Protein AF-A0A3D5I495-F1 (afdb_monomer_lite)

Foldseek 3Di:
DDDDDDDDPDDPPDDDPPCVCVPVVVVVVVVVVVVVVCCCVPVNDPDDCVPVNDDDDDDDDPDDDDDPVVVVVVVVVPPD

pLDDT: mean 90.28, std 9.18, range [52.34, 98.81]

Radius of gyration: 26.77 Å; chains: 1; bounding box: 47×60×51 Å

Secondary structure (DSSP, 8-state):
-PPPPP---S-TT----GGGGHHHHHHHHHHHHHHHHHHHHHH-----HHHH---------SSS---HHHHHHHHHTS--

Sequence (80 aa):
MSMLPLLKIVPANTAIPFLRFRMAGLVFSVILVLGSIGSFLGMGLNTGIDFRGGFLIEVRAKDGVADINGLRTTLSQLDL

Structure (mmCIF, N/CA/C/O backbone):
data_AF-A0A3D5I495-F1
#
_entry.id   AF-A0A3D5I495-F1
#
loop_
_atom_site.group_PDB
_atom_site.id
_atom_site.type_symbol
_atom_site.label_atom_id
_atom_site.label_alt_id
_atom_site.label_comp_id
_atom_site.label_asym_id
_atom_site.label_entity_id
_atom_site.label_seq_id
_atom_site.pdbx_PDB_ins_code
_atom_site.Cartn_x
_atom_site.Cartn_y
_atom_site.Cartn_z
_atom_site.occupancy
_atom_site.B_iso_or_equiv
_atom_site.auth_seq_id
_atom_site.auth_comp_id
_atom_site.auth_asym_id
_atom_site.auth_atom_id
_atom_site.pdbx_PDB_model_num
ATOM 1 N N . MET A 1 1 ? 20.368 47.223 -9.577 1.00 52.34 1 MET A N 1
ATOM 2 C CA . MET A 1 1 ? 19.798 45.913 -9.198 1.00 52.34 1 MET A CA 1
ATOM 3 C C . MET A 1 1 ? 20.488 44.847 -10.049 1.00 52.34 1 MET A C 1
ATOM 5 O O . MET A 1 1 ? 20.086 44.646 -11.187 1.00 52.34 1 MET A O 1
ATOM 9 N N . SER A 1 2 ? 21.604 44.265 -9.595 1.00 58.53 2 SER A N 1
ATOM 10 C CA . SER A 1 2 ? 22.297 43.221 -10.367 1.00 58.53 2 SER A CA 1
ATOM 11 C C . SER A 1 2 ? 21.578 41.887 -10.174 1.00 58.53 2 SER A C 1
ATOM 13 O O . SER A 1 2 ? 21.490 41.393 -9.052 1.00 58.53 2 SER A O 1
ATOM 15 N N . MET A 1 3 ? 21.049 41.332 -11.263 1.00 60.16 3 MET A N 1
ATOM 16 C CA . MET A 1 3 ? 20.450 39.997 -11.291 1.00 60.16 3 MET A CA 1
ATOM 17 C C . MET A 1 3 ? 21.509 38.954 -10.917 1.00 60.16 3 MET A C 1
ATOM 19 O O . MET A 1 3 ? 22.597 38.943 -11.493 1.00 60.16 3 MET A O 1
ATOM 23 N N . LEU A 1 4 ? 21.200 38.089 -9.952 1.00 69.38 4 LEU A N 1
ATOM 24 C CA . LEU A 1 4 ? 22.063 36.967 -9.584 1.00 69.38 4 LEU A CA 1
ATOM 25 C C . LEU A 1 4 ? 22.176 35.988 -10.771 1.00 69.38 4 LEU A C 1
ATOM 27 O O . LEU A 1 4 ? 21.169 35.729 -11.435 1.00 69.38 4 LEU A O 1
ATOM 31 N N . PRO A 1 5 ? 23.369 35.437 -11.059 1.00 72.56 5 PRO A N 1
ATOM 32 C CA . PRO A 1 5 ? 23.548 34.495 -12.158 1.00 72.56 5 PRO A CA 1
ATOM 33 C C . PRO A 1 5 ? 22.738 33.216 -11.910 1.00 72.56 5 PRO A C 1
ATOM 35 O O . PRO A 1 5 ? 22.769 32.650 -10.817 1.00 72.56 5 PRO A O 1
ATOM 38 N N . LEU A 1 6 ? 22.018 32.751 -12.937 1.00 77.44 6 LEU A N 1
ATOM 39 C CA . LEU A 1 6 ? 21.284 31.486 -12.886 1.00 77.44 6 LEU A CA 1
ATOM 40 C C . LEU A 1 6 ? 22.278 30.338 -12.651 1.00 77.44 6 LEU A C 1
ATOM 42 O O . LEU A 1 6 ? 23.136 30.066 -13.494 1.00 77.44 6 LEU A O 1
ATOM 46 N N . LEU A 1 7 ? 22.159 29.652 -11.514 1.00 79.94 7 LEU A N 1
ATOM 47 C CA . LEU A 1 7 ? 22.989 28.493 -11.205 1.00 79.94 7 LEU A CA 1
ATOM 48 C C . LEU A 1 7 ? 22.621 27.340 -12.152 1.00 79.94 7 LEU A C 1
ATOM 50 O O . LEU A 1 7 ? 21.532 26.770 -12.073 1.00 79.94 7 LEU A O 1
ATOM 54 N N . LYS A 1 8 ? 23.528 26.987 -13.065 1.00 77.69 8 LYS A N 1
ATOM 55 C CA . LYS A 1 8 ? 23.322 25.909 -14.040 1.00 77.69 8 LYS A CA 1
ATOM 56 C C . LYS A 1 8 ? 23.844 24.583 -13.483 1.00 77.69 8 LYS A C 1
ATOM 58 O O . LYS A 1 8 ? 24.986 24.210 -13.720 1.00 77.69 8 LYS A O 1
ATOM 63 N N . ILE A 1 9 ? 22.994 23.890 -12.725 1.00 87.75 9 ILE A N 1
ATOM 64 C CA . ILE A 1 9 ? 23.340 22.637 -12.022 1.00 87.75 9 ILE A CA 1
ATOM 65 C C . ILE A 1 9 ? 23.483 21.448 -12.991 1.00 87.75 9 ILE A C 1
ATOM 67 O O . ILE A 1 9 ? 24.244 20.521 -12.735 1.00 87.75 9 ILE A O 1
ATOM 71 N N . VAL A 1 10 ? 22.782 21.477 -14.128 1.00 87.31 10 VAL A N 1
ATOM 72 C CA . VAL A 1 10 ? 22.799 20.397 -15.123 1.00 87.31 10 VAL A CA 1
ATOM 73 C C . VAL A 1 10 ? 23.499 20.872 -16.404 1.00 87.31 10 VAL A C 1
ATOM 75 O O . VAL A 1 10 ? 23.134 21.927 -16.939 1.00 87.31 10 VAL A O 1
ATOM 78 N N . PRO A 1 11 ? 24.491 20.122 -16.928 1.00 87.88 11 PRO A N 1
ATOM 79 C CA . PRO A 1 11 ? 25.152 20.452 -18.187 1.00 87.88 11 PRO A CA 1
ATOM 80 C C . PRO A 1 11 ? 24.161 20.591 -19.348 1.00 87.88 11 PRO A C 1
ATOM 82 O O . PRO A 1 11 ? 23.208 19.819 -19.456 1.00 87.88 11 PRO A O 1
ATOM 85 N N . ALA A 1 12 ? 24.425 21.532 -20.262 1.00 85.25 12 ALA A N 1
ATOM 86 C CA . ALA A 1 12 ? 23.569 21.789 -21.428 1.00 85.25 12 ALA A CA 1
ATOM 87 C C . ALA A 1 12 ? 23.363 20.549 -22.317 1.00 85.25 12 ALA A C 1
ATOM 89 O O . ALA A 1 12 ? 22.313 20.394 -22.926 1.00 85.25 12 ALA A O 1
ATOM 90 N N . ASN A 1 13 ? 24.358 19.660 -22.341 1.00 87.19 13 ASN A N 1
ATOM 91 C CA . ASN A 1 13 ? 24.409 18.483 -23.206 1.00 87.19 13 ASN A CA 1
ATOM 92 C C . ASN A 1 13 ? 24.236 17.181 -22.406 1.00 87.19 13 ASN A C 1
ATOM 94 O O . ASN A 1 13 ? 24.862 16.168 -22.710 1.00 87.19 13 ASN A O 1
ATOM 98 N N . THR A 1 14 ? 23.438 17.207 -21.336 1.00 90.69 14 THR A N 1
ATOM 99 C CA . THR A 1 14 ? 23.183 16.011 -20.523 1.00 90.69 14 THR A CA 1
ATOM 100 C C . THR A 1 14 ? 22.371 14.993 -21.324 1.00 90.69 14 THR A C 1
ATOM 102 O O . THR A 1 14 ? 21.181 15.182 -21.553 1.00 90.69 14 THR A O 1
ATOM 105 N N . ALA A 1 15 ? 23.010 13.894 -21.726 1.00 88.62 15 ALA A N 1
ATOM 106 C CA . ALA A 1 15 ? 22.386 12.802 -22.469 1.00 88.62 15 ALA A CA 1
ATOM 107 C C 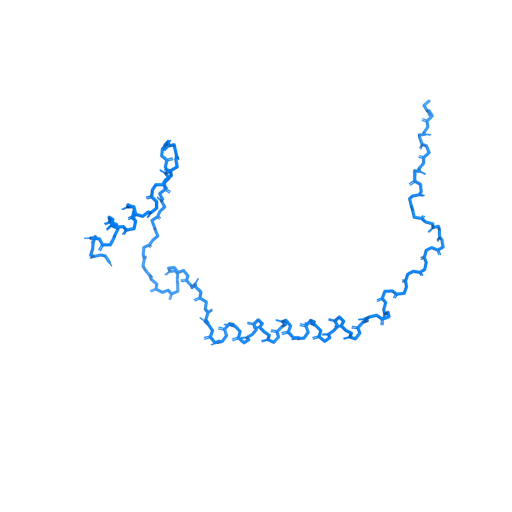. ALA A 1 15 ? 22.356 11.529 -21.611 1.00 88.62 15 ALA A C 1
ATOM 109 O O . ALA A 1 15 ? 23.247 10.684 -21.685 1.00 88.62 15 ALA A O 1
ATOM 110 N N . ILE A 1 16 ? 21.331 11.393 -20.766 1.00 91.94 16 ILE A N 1
ATOM 111 C CA . ILE A 1 16 ? 21.116 10.180 -19.970 1.00 91.94 16 ILE A CA 1
ATOM 112 C C . ILE A 1 16 ? 20.165 9.253 -20.745 1.00 91.94 16 ILE A C 1
ATOM 114 O O . ILE A 1 16 ? 19.003 9.608 -20.951 1.00 91.94 16 ILE A O 1
ATOM 118 N N . PRO A 1 17 ? 20.597 8.048 -21.164 1.00 90.25 17 PRO A N 1
ATOM 119 C CA . PRO A 1 17 ? 19.723 7.113 -21.865 1.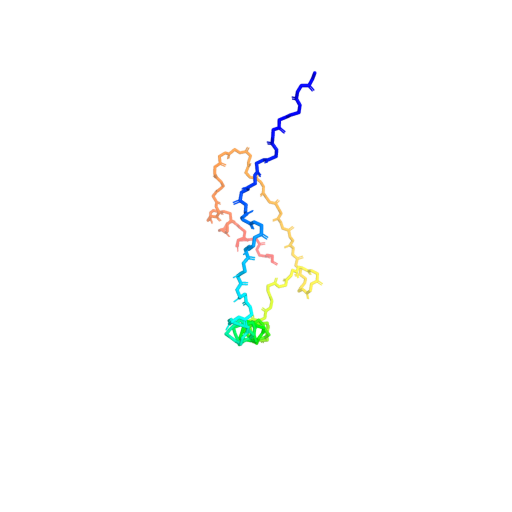00 90.25 17 PRO A CA 1
ATOM 120 C C . PRO A 1 17 ? 18.826 6.370 -20.865 1.00 90.25 17 PRO A C 1
ATOM 122 O O . PRO A 1 17 ? 19.094 5.224 -20.497 1.00 90.25 17 PRO A O 1
ATOM 125 N N . PHE A 1 18 ? 17.761 7.034 -20.410 1.00 87.88 18 PHE A N 1
ATOM 126 C CA . PHE A 1 18 ? 16.768 6.487 -19.472 1.00 87.88 18 PHE A CA 1
ATOM 127 C C . PHE A 1 18 ? 16.065 5.239 -20.020 1.00 87.88 18 PHE A C 1
ATOM 129 O O . PHE A 1 18 ? 15.787 4.289 -19.292 1.00 87.88 18 PHE A O 1
ATOM 136 N N . LEU A 1 19 ? 15.848 5.197 -21.336 1.00 93.88 19 LEU A N 1
ATOM 137 C CA . LEU A 1 19 ? 15.168 4.089 -22.004 1.00 93.88 19 LEU A CA 1
ATOM 138 C C . LEU A 1 19 ? 15.993 2.799 -22.063 1.00 93.88 19 LEU A C 1
ATOM 140 O O . LEU A 1 19 ? 15.441 1.758 -22.421 1.00 93.88 19 LEU A O 1
ATOM 144 N N . ARG A 1 20 ? 17.277 2.825 -21.673 1.00 94.81 20 ARG A N 1
ATOM 145 C CA . ARG A 1 20 ? 18.120 1.620 -21.666 1.00 94.81 20 ARG A CA 1
ATOM 146 C C . ARG A 1 20 ? 17.555 0.511 -20.766 1.00 94.81 20 ARG A C 1
ATOM 148 O O . ARG A 1 20 ? 17.777 -0.660 -21.036 1.00 94.81 20 ARG A O 1
ATOM 155 N N . PHE A 1 21 ? 16.794 0.881 -19.731 1.00 95.75 21 PHE A N 1
ATOM 156 C CA . PHE A 1 21 ? 16.196 -0.049 -18.765 1.00 95.75 21 PHE A CA 1
ATOM 157 C C . PHE A 1 21 ? 14.685 -0.220 -18.935 1.00 95.75 21 PHE A C 1
ATOM 159 O O . PHE A 1 21 ? 14.034 -0.800 -18.066 1.00 95.75 21 PHE A O 1
ATOM 166 N N . ARG A 1 22 ? 14.107 0.252 -20.050 1.00 96.00 22 ARG A N 1
ATOM 167 C CA . ARG A 1 22 ? 12.649 0.246 -20.255 1.00 96.00 22 ARG A CA 1
ATOM 168 C C . ARG A 1 22 ? 12.023 -1.135 -20.052 1.00 96.00 22 ARG A C 1
ATOM 170 O O . ARG A 1 22 ? 10.964 -1.230 -19.456 1.00 96.00 22 ARG A O 1
ATOM 177 N N . MET A 1 23 ? 12.693 -2.201 -20.496 1.00 97.38 23 MET A N 1
ATOM 178 C CA . MET A 1 23 ? 12.160 -3.562 -20.388 1.00 97.38 23 MET A CA 1
ATOM 179 C C . MET A 1 23 ? 12.188 -4.080 -18.952 1.00 97.38 23 MET A C 1
ATOM 181 O O . MET A 1 23 ? 11.192 -4.628 -18.497 1.00 97.38 23 MET A O 1
ATOM 185 N N . ALA A 1 24 ? 13.274 -3.843 -18.212 1.00 97.12 24 ALA A N 1
ATOM 186 C CA . ALA A 1 24 ? 13.345 -4.198 -16.796 1.00 97.12 24 ALA A CA 1
ATOM 187 C C . ALA A 1 24 ? 12.275 -3.449 -15.982 1.00 97.12 24 ALA A C 1
ATOM 189 O O . ALA A 1 24 ? 11.567 -4.062 -15.187 1.00 97.12 24 ALA A O 1
ATOM 190 N N . GLY A 1 25 ? 12.102 -2.147 -16.243 1.00 97.19 25 GLY A N 1
ATOM 191 C CA . GLY A 1 25 ? 11.047 -1.344 -15.623 1.00 97.19 25 GLY A CA 1
ATOM 192 C C . GLY A 1 25 ? 9.641 -1.838 -15.974 1.00 97.19 25 GLY A C 1
ATOM 193 O O . GLY A 1 25 ? 8.799 -1.945 -15.092 1.00 97.19 25 GLY A O 1
ATOM 194 N N . LEU A 1 26 ? 9.390 -2.198 -17.238 1.00 97.88 26 LEU A N 1
ATOM 195 C CA . LEU A 1 26 ? 8.098 -2.740 -17.668 1.00 97.88 26 LEU A CA 1
ATOM 196 C C . LEU A 1 26 ? 7.787 -4.086 -17.007 1.00 97.88 26 LEU A C 1
ATOM 198 O O . LEU A 1 26 ? 6.684 -4.258 -16.499 1.00 97.88 26 LEU A O 1
ATOM 202 N N . VAL A 1 27 ? 8.744 -5.016 -16.967 1.00 98.44 27 VAL A N 1
ATOM 203 C CA . VAL A 1 27 ? 8.561 -6.321 -16.309 1.00 98.44 27 VAL A CA 1
ATOM 204 C C . VAL A 1 27 ? 8.283 -6.138 -14.819 1.00 98.44 27 VAL A C 1
ATOM 206 O O . VAL A 1 27 ? 7.334 -6.723 -14.302 1.00 98.44 27 VAL A O 1
ATOM 209 N N . PHE A 1 28 ? 9.056 -5.287 -14.141 1.00 98.56 28 PHE A N 1
ATOM 210 C CA . PHE A 1 28 ? 8.834 -4.980 -12.730 1.00 98.56 28 PHE A CA 1
ATOM 211 C C . PHE A 1 28 ? 7.437 -4.390 -12.486 1.00 98.56 28 PHE A C 1
ATOM 213 O O . PHE A 1 28 ? 6.721 -4.853 -11.600 1.00 98.56 28 PHE A O 1
ATOM 220 N N . SER A 1 29 ? 7.003 -3.440 -13.319 1.00 98.56 29 SER A N 1
ATOM 221 C CA . SER A 1 29 ? 5.653 -2.871 -13.244 1.00 98.56 29 SER A CA 1
ATOM 222 C C . SER A 1 29 ? 4.563 -3.921 -13.450 1.00 98.56 29 SER A C 1
ATOM 224 O O . SER A 1 29 ? 3.598 -3.945 -12.691 1.00 98.56 29 SER A O 1
ATOM 226 N N . VAL A 1 30 ? 4.713 -4.817 -14.431 1.00 98.75 30 VAL A N 1
ATOM 227 C CA . VAL A 1 30 ? 3.752 -5.909 -14.666 1.00 98.75 30 VAL A CA 1
ATOM 228 C C . VAL A 1 30 ? 3.661 -6.822 -13.445 1.00 98.75 30 VAL A C 1
ATOM 230 O O . VAL A 1 30 ? 2.556 -7.149 -13.018 1.00 98.75 30 VAL A O 1
ATOM 233 N N . ILE A 1 31 ? 4.795 -7.186 -12.843 1.00 98.81 31 ILE A N 1
ATOM 234 C CA . ILE A 1 31 ? 4.821 -7.997 -11.619 1.00 98.81 31 ILE A CA 1
ATOM 235 C C . ILE A 1 31 ? 4.070 -7.292 -10.486 1.00 98.81 31 ILE A C 1
ATOM 237 O O . ILE A 1 31 ? 3.245 -7.922 -9.830 1.00 98.81 31 ILE A O 1
ATOM 241 N N . LEU A 1 32 ? 4.303 -5.994 -10.272 1.00 98.69 32 LEU A N 1
ATOM 242 C CA . LEU A 1 32 ? 3.607 -5.234 -9.229 1.00 98.69 32 LEU A CA 1
ATOM 243 C C . LEU A 1 32 ? 2.098 -5.138 -9.478 1.00 98.69 32 LEU A C 1
ATOM 245 O O . LEU A 1 32 ? 1.314 -5.279 -8.541 1.00 98.69 32 LEU A O 1
ATOM 249 N N . VAL A 1 33 ? 1.680 -4.934 -10.729 1.00 98.75 33 VAL A N 1
ATOM 250 C CA . VAL A 1 33 ? 0.257 -4.894 -11.100 1.00 98.75 33 VAL A CA 1
ATOM 251 C C . VAL A 1 33 ? -0.404 -6.246 -10.843 1.00 98.75 33 VAL A C 1
ATOM 253 O O . VAL A 1 33 ? -1.444 -6.302 -10.188 1.00 98.75 33 VAL A O 1
ATOM 256 N N . LEU A 1 34 ? 0.210 -7.340 -11.298 1.00 98.69 34 LEU A N 1
ATOM 257 C CA . LEU A 1 34 ? -0.306 -8.687 -11.055 1.00 98.69 34 LEU A CA 1
ATOM 258 C C . LEU A 1 34 ? -0.314 -9.028 -9.561 1.00 98.69 34 LEU A C 1
ATOM 260 O O . LEU A 1 34 ? -1.287 -9.595 -9.076 1.00 98.69 34 LEU A O 1
ATOM 264 N N . GLY A 1 35 ? 0.725 -8.636 -8.822 1.00 98.38 35 GLY A N 1
ATOM 265 C CA . GLY A 1 35 ? 0.801 -8.788 -7.371 1.00 98.38 35 GLY A CA 1
ATOM 266 C C . GLY A 1 35 ? -0.305 -8.024 -6.639 1.00 98.38 35 GLY A C 1
ATOM 267 O O . GLY A 1 35 ? -0.904 -8.565 -5.712 1.00 98.38 35 GLY A O 1
ATOM 268 N N . SER A 1 36 ? -0.634 -6.809 -7.085 1.00 98.31 36 SER A N 1
ATOM 269 C CA . SER A 1 36 ? -1.755 -6.021 -6.557 1.00 98.31 36 SER A CA 1
ATOM 270 C C . SER A 1 36 ? -3.100 -6.712 -6.801 1.00 98.31 36 SER A C 1
ATOM 272 O O . SER A 1 36 ? -3.858 -6.929 -5.855 1.00 98.31 36 SER A O 1
ATOM 274 N N . ILE A 1 37 ? -3.364 -7.152 -8.038 1.00 98.19 37 ILE A N 1
ATOM 275 C CA . ILE A 1 37 ? -4.592 -7.891 -8.384 1.00 98.19 37 ILE A CA 1
ATOM 276 C C . ILE A 1 37 ? -4.681 -9.192 -7.576 1.00 98.19 37 ILE A C 1
ATOM 278 O O . ILE A 1 37 ? -5.722 -9.494 -6.995 1.00 98.19 37 ILE A O 1
ATOM 282 N N . GLY A 1 38 ? -3.585 -9.947 -7.496 1.00 97.94 38 GLY A N 1
ATOM 283 C CA . GLY A 1 38 ? -3.512 -11.184 -6.723 1.00 97.94 38 GLY A CA 1
ATOM 284 C C . GLY A 1 38 ? -3.751 -10.958 -5.231 1.00 97.94 38 GLY A C 1
ATOM 285 O O . GLY A 1 38 ? -4.491 -11.719 -4.614 1.00 97.94 38 GLY A O 1
ATOM 286 N N . SER A 1 39 ? -3.199 -9.887 -4.657 1.00 97.69 39 SER A N 1
ATOM 287 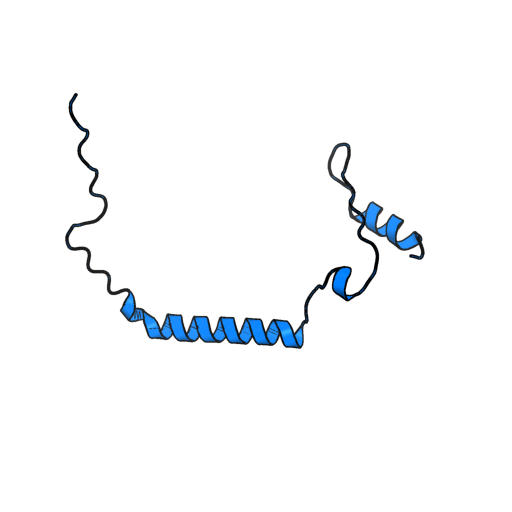C CA . SER A 1 39 ? -3.423 -9.533 -3.248 1.00 97.69 39 SER A CA 1
ATOM 288 C C . SER A 1 39 ? -4.876 -9.139 -3.001 1.00 97.69 39 SER A C 1
ATOM 290 O O . SER A 1 39 ? -5.479 -9.610 -2.041 1.00 97.69 39 SER A O 1
ATOM 292 N N . PHE A 1 40 ? -5.465 -8.347 -3.900 1.00 96.25 40 PHE A N 1
ATOM 293 C CA . PHE A 1 40 ? -6.875 -7.968 -3.832 1.00 96.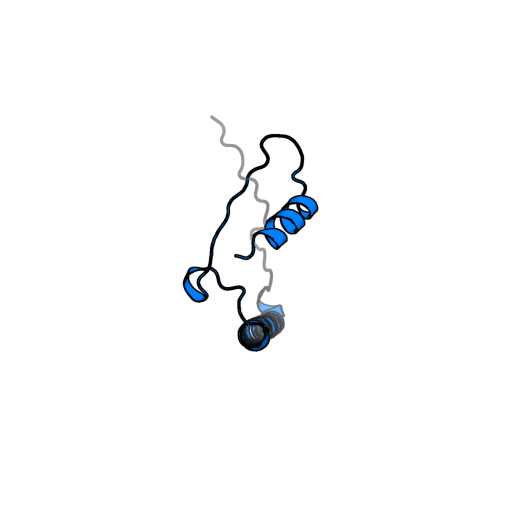25 40 PHE A CA 1
ATOM 294 C C . PHE A 1 40 ? -7.804 -9.191 -3.853 1.00 96.25 40 PHE A C 1
ATOM 296 O O . PHE A 1 40 ? -8.722 -9.270 -3.041 1.00 96.25 40 PHE A O 1
ATOM 303 N N . LEU A 1 41 ? -7.556 -10.159 -4.742 1.00 96.88 41 LEU A N 1
ATOM 304 C CA . LEU A 1 41 ? -8.392 -11.359 -4.867 1.00 96.88 41 LEU A CA 1
ATOM 305 C C . LEU A 1 41 ? -8.131 -12.397 -3.762 1.00 96.88 41 LEU A C 1
ATOM 307 O O . LEU A 1 41 ? -9.067 -13.065 -3.332 1.00 96.88 41 LEU A O 1
ATOM 311 N N . GLY A 1 42 ? -6.879 -12.558 -3.321 1.00 96.88 42 GLY A N 1
ATOM 312 C CA . GLY A 1 42 ? -6.480 -13.595 -2.363 1.00 96.88 42 GLY A CA 1
ATOM 313 C C . GLY A 1 42 ? -6.590 -13.183 -0.894 1.00 96.88 42 GLY A C 1
ATOM 314 O O . GLY A 1 42 ? -7.018 -13.982 -0.067 1.00 96.88 42 GLY A O 1
ATOM 315 N N . MET A 1 43 ? -6.211 -11.947 -0.556 1.00 95.56 43 MET A N 1
ATOM 316 C CA . MET A 1 43 ? -6.274 -11.422 0.818 1.00 95.56 43 MET A CA 1
ATOM 317 C C . MET A 1 43 ? -7.561 -10.629 1.072 1.00 95.56 43 MET A C 1
ATOM 319 O O . MET A 1 43 ? -7.967 -10.458 2.221 1.00 95.56 43 MET A O 1
ATOM 323 N N . GLY A 1 44 ? -8.213 -10.155 0.008 1.00 92.25 44 GLY A N 1
ATOM 324 C CA . GLY A 1 44 ? -9.360 -9.267 0.112 1.00 92.25 44 GLY A CA 1
ATOM 325 C C . GLY A 1 44 ? -8.971 -7.860 0.566 1.00 92.25 44 GLY A C 1
ATOM 326 O O . GLY A 1 44 ? -7.802 -7.478 0.618 1.00 92.25 44 GLY A O 1
ATOM 327 N N . LEU A 1 45 ? -9.989 -7.071 0.900 1.00 92.94 45 LEU A N 1
ATOM 328 C CA . LEU A 1 45 ? -9.829 -5.730 1.450 1.00 92.94 45 LEU A CA 1
ATOM 329 C C . LEU A 1 45 ? -10.242 -5.694 2.923 1.00 92.94 45 LEU A C 1
ATOM 331 O O . LEU A 1 45 ? -11.231 -6.318 3.320 1.00 92.94 45 LEU A O 1
ATOM 335 N N . ASN A 1 46 ? -9.544 -4.869 3.707 1.00 92.31 46 ASN A N 1
ATOM 336 C CA . ASN A 1 46 ? -10.029 -4.429 5.013 1.00 92.31 46 ASN A CA 1
ATOM 337 C C . ASN A 1 46 ? -11.122 -3.361 4.817 1.00 92.31 46 ASN A C 1
ATOM 339 O O . ASN A 1 46 ? -10.863 -2.161 4.876 1.00 92.31 46 ASN A O 1
ATOM 343 N N . THR A 1 47 ? -12.327 -3.805 4.464 1.00 93.12 47 THR A N 1
ATOM 344 C CA . THR A 1 47 ? -13.462 -2.930 4.145 1.00 93.12 47 THR A CA 1
ATOM 345 C C . THR A 1 47 ? -14.088 -2.330 5.405 1.00 93.12 47 THR A C 1
ATOM 347 O O . THR A 1 47 ? -14.288 -3.043 6.387 1.00 93.12 47 THR A O 1
ATOM 350 N N . GLY A 1 48 ? -14.469 -1.053 5.342 1.00 91.94 48 GLY A N 1
ATOM 351 C CA . GLY A 1 48 ? -15.120 -0.341 6.445 1.00 91.94 48 GLY A CA 1
ATOM 352 C C . GLY A 1 48 ? -16.600 -0.685 6.659 1.00 91.94 48 GLY A C 1
ATOM 353 O O . GLY A 1 48 ? -17.172 -1.548 5.984 1.00 91.94 48 GLY A O 1
ATOM 354 N N . ILE A 1 49 ? -17.217 0.043 7.595 1.00 93.88 49 ILE A N 1
ATOM 355 C CA . ILE A 1 49 ? -18.611 -0.147 8.031 1.00 93.88 49 ILE A CA 1
ATOM 356 C C . ILE A 1 49 ? -19.633 0.013 6.898 1.00 93.88 49 ILE A C 1
ATOM 358 O O . ILE A 1 49 ? -20.652 -0.667 6.918 1.00 93.88 49 ILE A O 1
ATOM 362 N N . ASP A 1 50 ? -19.334 0.805 5.866 1.00 94.06 50 ASP A N 1
ATOM 363 C CA . ASP A 1 50 ? -20.231 0.997 4.717 1.00 94.06 50 ASP A CA 1
ATOM 364 C C . ASP A 1 50 ? -20.451 -0.294 3.907 1.00 94.06 50 ASP A C 1
ATOM 366 O O . ASP A 1 50 ? -21.457 -0.430 3.215 1.00 94.06 50 ASP A O 1
ATOM 370 N N . PHE A 1 51 ? -19.526 -1.260 3.996 1.00 93.00 51 PHE A N 1
ATOM 371 C CA . PHE A 1 51 ? -19.593 -2.523 3.251 1.00 93.00 51 PHE A CA 1
ATOM 372 C C . PHE A 1 51 ? -19.945 -3.736 4.118 1.00 93.00 51 PHE A C 1
ATOM 374 O O . PHE A 1 51 ? -20.553 -4.679 3.617 1.00 93.00 51 PHE A O 1
ATOM 381 N N . ARG A 1 52 ? -19.532 -3.753 5.392 1.00 90.44 52 ARG A N 1
ATOM 382 C CA . ARG A 1 52 ? -19.756 -4.892 6.308 1.00 90.44 52 ARG A CA 1
ATOM 383 C C . ARG A 1 52 ? -20.788 -4.618 7.401 1.00 90.44 52 ARG A C 1
ATOM 385 O O . ARG A 1 52 ? -21.194 -5.558 8.078 1.00 90.44 52 ARG A O 1
ATOM 392 N N . GLY A 1 53 ? -21.216 -3.367 7.566 1.00 88.25 53 GLY A N 1
ATOM 393 C CA . GLY A 1 53 ? -21.945 -2.921 8.751 1.00 88.25 53 GLY A CA 1
ATOM 394 C C . GLY A 1 53 ? -21.047 -2.870 9.993 1.00 88.25 53 GLY A C 1
ATOM 395 O O . GLY A 1 53 ? -19.900 -3.321 9.973 1.00 88.25 53 GLY A O 1
ATOM 396 N N . GLY A 1 54 ? -21.562 -2.294 11.078 1.00 89.50 54 GLY A N 1
ATOM 397 C CA . GLY A 1 54 ? -20.878 -2.208 12.372 1.00 89.50 54 GLY A CA 1
ATOM 398 C C . GLY A 1 54 ? -20.740 -0.780 12.895 1.00 89.50 54 GLY A C 1
ATOM 399 O O . GLY A 1 54 ? -21.362 0.151 12.382 1.00 89.50 54 GLY A O 1
ATOM 400 N N . PHE A 1 55 ? -19.914 -0.618 13.930 1.00 88.38 55 PHE A N 1
ATOM 401 C CA . PHE A 1 55 ? -19.709 0.650 14.629 1.00 88.38 55 PHE A CA 1
ATOM 402 C C . PHE A 1 55 ? -18.286 1.176 14.425 1.00 88.38 55 PHE A C 1
ATOM 404 O O . PHE A 1 55 ? -17.319 0.416 14.442 1.00 88.38 55 PHE A O 1
ATOM 411 N N . LEU A 1 56 ? -18.158 2.496 14.276 1.00 90.06 56 LEU A N 1
ATOM 412 C CA . LEU A 1 56 ? -16.880 3.202 14.307 1.00 90.06 56 LEU A CA 1
ATOM 413 C C . LEU A 1 56 ? -16.804 4.006 15.603 1.00 90.06 56 LEU A C 1
ATOM 415 O O . LEU A 1 56 ? -17.650 4.859 15.859 1.00 90.06 56 LEU A O 1
ATOM 419 N N . ILE A 1 57 ? -15.791 3.721 16.419 1.00 89.19 57 ILE A N 1
ATOM 420 C CA . ILE A 1 57 ? -15.545 4.410 17.688 1.00 89.19 57 ILE A CA 1
ATOM 421 C C . ILE A 1 57 ? -14.220 5.159 17.558 1.00 89.19 57 ILE A C 1
ATOM 423 O O . ILE A 1 57 ? -13.164 4.543 17.420 1.00 89.19 57 ILE A O 1
ATOM 427 N N . GLU A 1 58 ? -14.272 6.488 17.608 1.00 91.38 58 GLU A N 1
ATOM 428 C CA . GLU A 1 58 ? -13.083 7.337 17.639 1.00 91.38 58 GLU A CA 1
ATOM 429 C C . GLU A 1 58 ? -12.787 7.758 19.082 1.00 91.38 58 GLU A C 1
ATOM 431 O O . GLU A 1 58 ? -13.642 8.310 19.776 1.00 91.38 58 GLU A O 1
ATOM 436 N N . VAL A 1 59 ? -11.567 7.491 19.548 1.00 90.44 59 VAL A N 1
ATOM 437 C CA . VAL A 1 59 ? -11.126 7.813 20.910 1.00 90.44 59 VAL A CA 1
ATOM 438 C C . VAL A 1 59 ? -9.826 8.595 20.838 1.00 90.44 59 VAL A C 1
ATOM 440 O O . VAL A 1 59 ? -8.912 8.244 20.093 1.00 90.44 59 VAL A O 1
ATOM 443 N N . ARG A 1 60 ? -9.723 9.646 21.652 1.00 92.31 60 ARG A N 1
ATOM 444 C CA . ARG A 1 60 ? -8.521 10.471 21.781 1.00 92.31 60 ARG A CA 1
ATOM 445 C C . ARG A 1 60 ? -8.034 10.454 23.223 1.00 92.31 60 ARG A C 1
ATOM 447 O O . ARG A 1 60 ? -8.814 10.711 24.139 1.00 92.31 60 ARG A O 1
ATOM 454 N N . ALA A 1 61 ? -6.744 10.186 23.419 1.00 92.81 61 ALA A N 1
ATOM 455 C CA . ALA A 1 61 ? -6.114 10.370 24.721 1.00 92.81 61 ALA A CA 1
ATOM 456 C C . ALA A 1 61 ? -6.150 11.854 25.095 1.00 92.81 61 ALA A C 1
ATOM 458 O O . ALA A 1 61 ? -5.774 12.707 24.291 1.00 92.81 61 ALA A O 1
ATOM 459 N N . LYS A 1 62 ? -6.640 12.153 26.299 1.00 90.56 62 LYS A N 1
ATOM 460 C CA . LYS A 1 62 ? -6.692 13.530 26.803 1.00 90.56 62 LYS A CA 1
ATOM 461 C C . LYS A 1 62 ? -5.298 14.045 27.147 1.00 90.56 62 LYS A C 1
ATOM 463 O O . LYS A 1 62 ? -4.998 15.181 26.822 1.00 90.56 62 LYS A O 1
ATOM 468 N N . ASP A 1 63 ? -4.458 13.172 27.699 1.00 89.38 63 ASP A N 1
ATOM 469 C CA . ASP A 1 63 ? -3.068 13.439 28.053 1.00 89.38 63 ASP A CA 1
ATOM 470 C C . ASP A 1 63 ? -2.233 12.157 27.891 1.00 89.38 63 ASP A C 1
ATOM 472 O O . ASP A 1 63 ? -2.746 11.048 28.061 1.00 89.38 63 ASP A O 1
ATOM 476 N N . GLY A 1 64 ? -0.937 12.306 27.600 1.00 88.94 64 GLY A N 1
ATOM 477 C CA . GLY A 1 64 ? 0.022 11.196 27.557 1.00 88.94 64 GLY A CA 1
ATOM 478 C C . GLY A 1 64 ? -0.155 10.206 26.395 1.00 88.94 64 GLY A C 1
ATOM 479 O O . GLY A 1 64 ? -0.829 10.473 25.400 1.00 88.94 64 GLY A O 1
ATOM 480 N N . VAL A 1 65 ? 0.514 9.052 26.509 1.00 92.19 65 VAL A N 1
ATOM 481 C CA . VAL A 1 65 ? 0.447 7.958 25.526 1.00 92.19 65 VAL A CA 1
ATOM 482 C C . VAL A 1 65 ? -0.763 7.076 25.834 1.00 92.19 65 VAL A C 1
ATOM 484 O O . VAL A 1 65 ? -0.923 6.616 26.961 1.00 92.19 65 VAL A O 1
ATOM 487 N N . ALA A 1 66 ? -1.606 6.825 24.831 1.00 92.19 66 ALA A N 1
ATOM 488 C CA . ALA A 1 66 ? -2.780 5.967 24.979 1.00 92.19 66 ALA A CA 1
ATOM 489 C C . ALA A 1 66 ? -2.387 4.501 25.241 1.00 92.19 66 ALA A C 1
ATOM 491 O O . ALA A 1 66 ? -1.601 3.927 24.485 1.00 92.19 66 ALA A O 1
ATOM 492 N N . ASP A 1 67 ? -2.996 3.868 26.248 1.00 92.56 67 ASP A N 1
ATOM 493 C CA . ASP A 1 67 ? -2.886 2.420 26.450 1.00 92.56 67 ASP A CA 1
ATOM 494 C C . ASP A 1 67 ? -3.839 1.663 25.512 1.00 92.56 67 ASP A C 1
ATOM 496 O O . ASP A 1 67 ? -5.023 1.463 25.790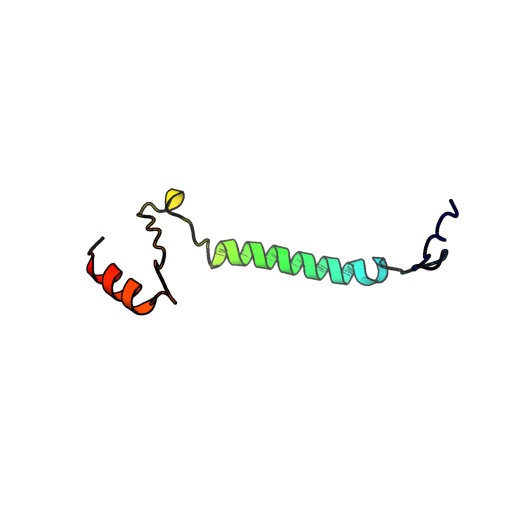 1.00 92.56 67 ASP A O 1
ATOM 500 N N . ILE A 1 68 ? -3.299 1.222 24.377 1.00 93.44 68 ILE A N 1
ATOM 501 C CA . ILE A 1 68 ? -4.052 0.474 23.366 1.00 93.44 68 ILE A CA 1
ATOM 502 C C . ILE A 1 68 ? -4.472 -0.917 23.872 1.00 93.44 68 ILE A C 1
ATOM 504 O O . ILE A 1 68 ? -5.524 -1.417 23.468 1.00 93.44 68 ILE A O 1
ATOM 508 N N . ASN A 1 69 ? -3.694 -1.549 24.756 1.00 94.31 69 ASN A N 1
ATOM 509 C CA . ASN A 1 69 ? -4.001 -2.896 25.248 1.00 94.31 69 ASN A CA 1
ATOM 510 C C . ASN A 1 69 ? -5.169 -2.864 26.240 1.00 94.31 69 ASN A C 1
ATOM 512 O O . ASN A 1 69 ? -6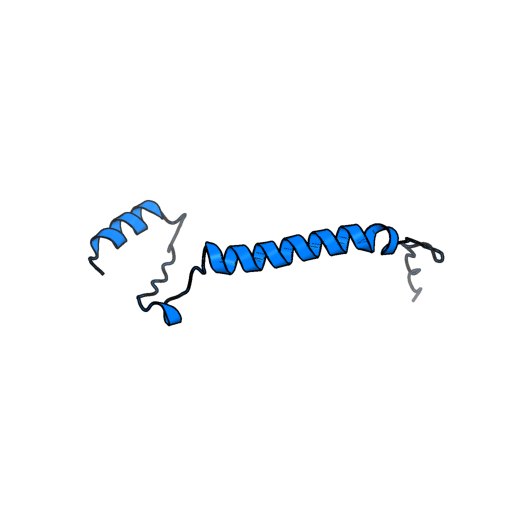.100 -3.670 26.125 1.00 94.31 69 ASN A O 1
ATOM 516 N N . GLY A 1 70 ? -5.163 -1.897 27.161 1.00 93.88 70 GLY A N 1
ATOM 517 C CA . GLY A 1 70 ? -6.280 -1.648 28.073 1.00 93.88 70 GLY A CA 1
ATOM 518 C C . GLY A 1 70 ? -7.571 -1.295 27.330 1.00 93.88 70 GLY A C 1
ATOM 519 O O . GLY A 1 70 ? -8.633 -1.848 27.634 1.00 93.88 70 GLY A O 1
ATOM 520 N N . LEU A 1 71 ? -7.478 -0.457 26.288 1.00 92.38 71 LEU A N 1
ATOM 521 C CA . LEU A 1 71 ? -8.617 -0.135 25.419 1.00 92.38 71 LEU A CA 1
ATOM 522 C C . LEU A 1 71 ? -9.187 -1.383 24.730 1.00 92.38 71 LEU A C 1
ATOM 524 O O . LEU A 1 71 ? -10.394 -1.604 24.793 1.00 92.38 71 LEU A O 1
ATOM 528 N N . ARG A 1 72 ? -8.346 -2.237 24.130 1.00 91.88 72 ARG A N 1
ATOM 529 C CA . ARG A 1 72 ? -8.799 -3.497 23.505 1.00 91.88 72 ARG A CA 1
ATOM 530 C C . ARG A 1 72 ? -9.481 -4.428 24.505 1.00 91.88 72 ARG A C 1
ATOM 532 O O . ARG A 1 72 ? -10.531 -4.979 24.191 1.00 91.88 72 ARG A O 1
ATOM 539 N N . THR A 1 73 ? -8.907 -4.568 25.699 1.00 94.88 73 THR A N 1
ATOM 540 C CA . THR A 1 73 ? -9.467 -5.417 26.762 1.00 94.88 73 THR A CA 1
ATOM 541 C C . THR A 1 73 ? -10.850 -4.924 27.179 1.00 94.88 73 THR A C 1
ATOM 543 O O . THR A 1 73 ? -11.794 -5.706 27.219 1.00 94.88 73 THR A O 1
ATOM 546 N N . THR A 1 74 ? -10.998 -3.617 27.402 1.00 93.00 74 THR A N 1
ATOM 547 C CA . THR A 1 74 ? -12.284 -3.011 27.783 1.00 93.00 74 THR A CA 1
ATOM 548 C C . THR A 1 74 ? -13.326 -3.158 26.672 1.00 93.00 74 THR A C 1
ATOM 550 O O . THR A 1 74 ? -14.447 -3.581 26.931 1.00 93.00 74 THR A O 1
ATOM 553 N N . LEU A 1 75 ? -12.952 -2.869 25.419 1.00 91.31 75 LEU A N 1
ATOM 554 C CA . LEU A 1 75 ? -13.849 -2.998 24.264 1.00 91.31 75 LEU A CA 1
ATOM 555 C C . LEU A 1 75 ? -14.305 -4.444 24.028 1.00 91.31 75 LEU A C 1
ATOM 557 O O . LEU A 1 75 ? -15.445 -4.656 23.636 1.00 91.31 75 LEU A O 1
ATOM 561 N N . SER A 1 76 ? -13.462 -5.438 24.319 1.00 91.25 76 SER A N 1
ATOM 562 C CA . SER A 1 76 ? -13.832 -6.854 24.179 1.00 91.25 76 SER A CA 1
ATOM 563 C C . SER A 1 76 ? -14.904 -7.331 25.169 1.00 91.25 76 SER A C 1
ATOM 565 O O . SER A 1 76 ? -15.498 -8.380 24.952 1.00 91.25 76 SER A O 1
ATOM 567 N N . GLN A 1 77 ? -15.165 -6.573 26.241 1.00 93.88 77 GLN A N 1
ATOM 568 C CA . GLN A 1 77 ? -16.178 -6.904 27.251 1.00 93.88 77 GLN A CA 1
ATOM 569 C C . GLN A 1 77 ? -17.572 -6.350 26.924 1.00 93.88 77 GLN A C 1
ATOM 571 O O . GLN A 1 77 ? -18.526 -6.682 27.621 1.00 93.88 77 GLN A O 1
ATOM 576 N N . LEU A 1 78 ? -17.695 -5.484 25.913 1.00 86.25 78 LEU A N 1
ATOM 577 C CA . LEU A 1 78 ? -18.925 -4.737 25.635 1.00 86.25 78 LEU A CA 1
ATOM 578 C C . LEU A 1 78 ? -20.033 -5.552 24.933 1.00 86.25 78 LEU A C 1
ATOM 580 O O . LEU A 1 78 ? -21.130 -5.025 24.814 1.00 86.25 78 LEU A O 1
ATOM 584 N N . ASP A 1 79 ? -19.780 -6.807 24.536 1.00 76.00 79 ASP A N 1
ATOM 585 C CA . ASP A 1 79 ? -20.736 -7.718 23.859 1.00 76.00 79 ASP A CA 1
ATOM 586 C C . ASP A 1 79 ? -21.549 -7.033 22.734 1.00 76.00 79 ASP A C 1
ATOM 588 O O . ASP A 1 79 ? -22.771 -7.151 22.640 1.00 76.00 79 ASP A O 1
ATOM 592 N N . LEU A 1 80 ? -20.835 -6.246 21.919 1.00 69.94 80 LEU A N 1
ATOM 593 C CA . LEU A 1 80 ? -21.309 -5.518 20.732 1.00 69.94 80 LEU A CA 1
ATOM 594 C C . LEU A 1 80 ? -20.924 -6.269 19.455 1.00 69.94 80 LEU A C 1
ATOM 596 O O . LEU A 1 80 ? -21.694 -6.161 18.473 1.00 69.94 80 LEU A O 1
#